Protein AF-A0A183Q541-F1 (afdb_monomer_lite)

Radius of gyration: 14.0 Å; chains: 1; bounding box: 25×31×37 Å

Structure (mmCIF, N/CA/C/O backbone):
data_AF-A0A183Q541-F1
#
_entry.id   AF-A0A183Q541-F1
#
loop_
_atom_site.group_PDB
_atom_site.id
_atom_site.type_symbol
_atom_site.label_atom_id
_atom_site.label_alt_id
_atom_site.label_comp_id
_atom_site.label_asym_id
_atom_site.label_entity_id
_atom_site.label_seq_id
_atom_site.pdbx_PDB_ins_code
_atom_site.Cartn_x
_atom_site.Cartn_y
_atom_site.Cartn_z
_atom_site.occupancy
_atom_site.B_iso_or_equiv
_atom_site.auth_seq_id
_atom_site.auth_comp_id
_atom_site.auth_asym_id
_atom_site.auth_atom_id
_atom_site.pdbx_PDB_model_num
ATOM 1 N N . MET A 1 1 ? 11.749 -6.537 -6.443 1.00 66.94 1 MET A N 1
ATOM 2 C CA . MET A 1 1 ? 11.184 -6.668 -5.081 1.00 66.94 1 MET A CA 1
ATOM 3 C C . MET A 1 1 ? 10.962 -5.261 -4.550 1.00 66.94 1 MET A C 1
ATOM 5 O O . MET A 1 1 ? 11.777 -4.405 -4.865 1.00 66.94 1 MET A O 1
ATOM 9 N N . LEU A 1 2 ? 9.864 -5.004 -3.839 1.00 83.00 2 LEU A N 1
ATOM 10 C CA . LEU A 1 2 ? 9.560 -3.680 -3.289 1.00 83.00 2 LEU A CA 1
ATOM 11 C C . LEU A 1 2 ? 10.495 -3.362 -2.109 1.00 83.00 2 LEU A C 1
ATOM 13 O O . LEU A 1 2 ? 10.607 -4.177 -1.194 1.00 83.00 2 LEU A O 1
ATOM 17 N N . ASP A 1 3 ? 11.151 -2.201 -2.132 1.00 89.50 3 ASP A N 1
ATOM 18 C CA . ASP A 1 3 ? 12.004 -1.717 -1.039 1.00 89.50 3 ASP A CA 1
ATOM 19 C C . ASP A 1 3 ? 11.147 -0.980 0.005 1.00 89.50 3 ASP A C 1
ATOM 21 O O . ASP A 1 3 ? 10.734 0.165 -0.190 1.00 89.50 3 ASP A O 1
ATOM 25 N N . LEU A 1 4 ? 10.823 -1.679 1.096 1.00 89.31 4 LEU A N 1
ATOM 26 C CA . LEU A 1 4 ? 9.955 -1.172 2.162 1.00 89.31 4 LEU A CA 1
ATOM 27 C C . LEU A 1 4 ? 10.593 -0.015 2.954 1.00 89.31 4 LEU A C 1
ATOM 29 O O . LEU A 1 4 ? 9.906 0.987 3.148 1.00 89.31 4 LEU A O 1
ATOM 33 N N . PRO A 1 5 ? 11.874 -0.075 3.370 1.00 91.62 5 PRO A N 1
ATOM 34 C CA . PRO A 1 5 ? 12.556 1.082 3.950 1.00 91.62 5 PRO A CA 1
ATOM 35 C C . PRO A 1 5 ? 12.515 2.335 3.071 1.00 91.62 5 PRO A C 1
ATOM 37 O O . PRO A 1 5 ? 12.230 3.428 3.567 1.00 91.62 5 PRO A O 1
ATOM 40 N N . ALA A 1 6 ? 12.751 2.196 1.764 1.00 92.19 6 ALA A N 1
ATOM 41 C CA . ALA A 1 6 ? 12.697 3.335 0.851 1.00 92.19 6 ALA A CA 1
ATOM 42 C C . ALA A 1 6 ? 11.265 3.876 0.683 1.00 92.19 6 ALA A C 1
ATOM 44 O O . ALA A 1 6 ? 11.060 5.092 0.593 1.00 92.19 6 ALA A O 1
ATOM 45 N N . MET A 1 7 ? 10.260 2.995 0.697 1.00 93.50 7 MET A N 1
ATOM 46 C CA . MET A 1 7 ? 8.851 3.390 0.675 1.00 93.50 7 MET A CA 1
ATOM 47 C C . MET A 1 7 ? 8.462 4.158 1.944 1.00 93.50 7 MET A C 1
ATOM 49 O O . MET A 1 7 ? 7.827 5.202 1.830 1.00 93.50 7 MET A O 1
ATOM 53 N N . ALA A 1 8 ? 8.899 3.706 3.125 1.00 93.19 8 ALA A N 1
ATOM 54 C CA . ALA A 1 8 ? 8.685 4.396 4.402 1.00 93.19 8 ALA A CA 1
ATOM 55 C C . ALA A 1 8 ? 9.230 5.830 4.372 1.00 93.19 8 ALA A C 1
ATOM 57 O O . ALA A 1 8 ? 8.526 6.788 4.688 1.00 93.19 8 ALA A O 1
ATOM 58 N N . ALA A 1 9 ? 10.474 5.993 3.912 1.00 93.44 9 ALA A N 1
ATOM 59 C CA . ALA A 1 9 ? 11.086 7.311 3.760 1.00 93.44 9 ALA A CA 1
ATOM 60 C C . ALA A 1 9 ? 10.318 8.199 2.765 1.00 93.44 9 ALA A C 1
ATOM 62 O O . ALA A 1 9 ? 10.251 9.417 2.930 1.00 93.44 9 ALA A O 1
ATOM 63 N N . SER A 1 10 ? 9.719 7.594 1.738 1.00 94.25 10 SER A N 1
ATOM 64 C CA . SER A 1 10 ? 8.938 8.316 0.732 1.00 94.25 10 SER A CA 1
ATOM 65 C C . SER A 1 10 ? 7.558 8.726 1.250 1.00 94.25 10 SER A C 1
ATOM 67 O O . SER A 1 10 ? 7.112 9.819 0.924 1.00 94.25 10 SER A O 1
ATOM 69 N N . GLN A 1 11 ? 6.914 7.916 2.103 1.00 94.75 11 GLN A N 1
ATOM 70 C CA . GLN A 1 11 ? 5.663 8.288 2.780 1.00 94.75 11 GLN A CA 1
ATOM 71 C C . GLN A 1 11 ? 5.836 9.555 3.626 1.00 94.75 11 GLN A C 1
ATOM 73 O O . GLN A 1 11 ? 4.980 10.431 3.593 1.00 94.75 11 GLN A O 1
ATOM 78 N N . ALA A 1 12 ? 6.963 9.692 4.331 1.00 91.69 12 ALA A N 1
ATOM 79 C CA . ALA A 1 12 ? 7.232 10.856 5.180 1.00 91.69 12 ALA A CA 1
ATOM 80 C C . ALA A 1 12 ? 7.351 12.185 4.407 1.00 91.69 12 ALA A C 1
ATOM 82 O O . ALA A 1 12 ? 7.231 13.251 5.004 1.00 91.69 12 ALA A O 1
ATOM 83 N N . ASN A 1 13 ? 7.602 12.127 3.095 1.00 92.56 13 ASN A N 1
ATOM 84 C CA . ASN A 1 13 ? 7.795 13.300 2.240 1.00 92.56 13 ASN A CA 1
ATOM 85 C C . ASN A 1 13 ? 6.684 13.468 1.189 1.00 92.56 13 ASN A C 1
ATOM 87 O O . ASN A 1 13 ? 6.759 14.379 0.364 1.00 92.56 13 ASN A O 1
ATOM 91 N N . ASP A 1 14 ? 5.679 12.590 1.180 1.00 95.69 14 ASP A N 1
ATOM 92 C CA . ASP A 1 14 ? 4.578 12.635 0.222 1.00 95.69 14 ASP A CA 1
ATOM 93 C C . ASP A 1 14 ? 3.356 13.339 0.844 1.00 95.69 14 ASP A C 1
ATOM 95 O O . ASP A 1 14 ? 2.847 12.868 1.865 1.00 95.69 14 ASP A O 1
ATOM 99 N N . PRO A 1 15 ? 2.847 14.430 0.237 1.00 94.56 15 PRO A N 1
ATOM 100 C CA . PRO A 1 15 ? 1.723 15.188 0.784 1.00 94.56 15 PRO A CA 1
ATOM 101 C C . PRO A 1 15 ? 0.457 14.357 1.008 1.00 94.56 15 PRO A C 1
ATOM 103 O O . PRO A 1 15 ? -0.276 14.589 1.963 1.00 94.56 15 PRO A O 1
ATOM 106 N N . PHE A 1 16 ? 0.174 13.375 0.150 1.00 93.38 16 PHE A N 1
ATOM 107 C CA . PHE A 1 16 ? -0.997 12.524 0.335 1.00 93.38 16 PHE A CA 1
ATOM 108 C C . PHE A 1 16 ? -0.837 11.650 1.582 1.00 93.38 16 PHE A C 1
ATOM 110 O O . PHE A 1 16 ? -1.771 11.521 2.370 1.00 93.38 16 PHE A O 1
ATOM 117 N N . CYS A 1 17 ? 0.357 11.097 1.800 1.00 95.06 17 CYS A N 1
ATOM 118 C CA . CYS A 1 17 ? 0.652 10.305 2.990 1.00 95.06 17 CYS A CA 1
ATOM 119 C C . CYS A 1 17 ? 0.639 11.142 4.276 1.00 95.06 17 CYS A C 1
ATOM 121 O O . CYS A 1 17 ? 0.154 10.651 5.293 1.00 95.06 17 CYS A O 1
ATOM 123 N N . THR A 1 18 ? 1.121 12.388 4.250 1.00 94.88 18 THR A N 1
ATOM 124 C CA . THR A 1 18 ? 1.125 13.259 5.440 1.00 94.88 18 THR A CA 1
ATOM 125 C C . THR A 1 18 ? -0.265 13.780 5.803 1.00 94.88 18 THR A C 1
ATOM 127 O O . THR A 1 18 ? -0.556 13.968 6.982 1.00 94.88 18 THR A O 1
ATOM 130 N N . GLU A 1 19 ? -1.140 13.976 4.814 1.00 95.94 19 GLU A N 1
ATOM 131 C CA . GLU A 1 19 ? -2.515 14.450 5.023 1.00 95.94 19 GLU A CA 1
ATOM 132 C C . GLU A 1 19 ? -3.504 13.304 5.305 1.00 95.94 19 GLU A C 1
ATOM 134 O O . GLU A 1 19 ? -4.545 13.524 5.924 1.00 95.94 19 GLU A O 1
ATOM 139 N N . ALA A 1 20 ? -3.195 12.065 4.903 1.00 94.88 20 ALA A N 1
ATOM 140 C CA . ALA A 1 20 ? -4.073 10.907 5.102 1.00 94.88 20 ALA A CA 1
ATOM 141 C C . ALA A 1 20 ? -4.535 10.702 6.564 1.00 94.88 20 ALA A C 1
ATOM 143 O O . ALA A 1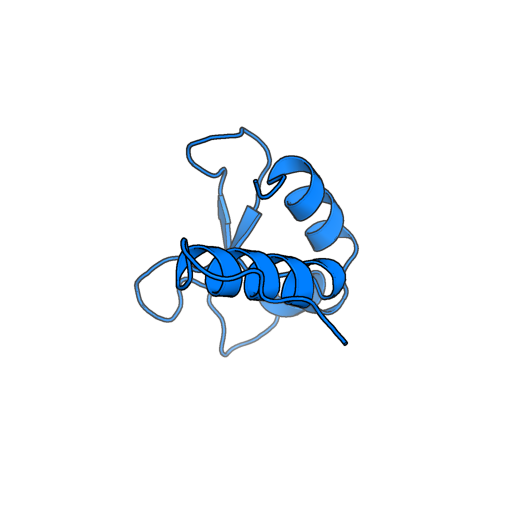 20 ? -5.730 10.456 6.758 1.00 94.88 20 ALA A O 1
ATOM 144 N N . PRO A 1 21 ? -3.683 10.869 7.599 1.00 95.19 21 PRO A N 1
ATOM 145 C CA . PRO A 1 21 ? -4.110 10.787 8.997 1.00 95.19 21 PRO A CA 1
ATOM 146 C C . PRO A 1 21 ? -5.138 11.848 9.418 1.00 95.19 21 PRO A C 1
ATOM 148 O O . PRO A 1 21 ? -5.811 11.658 10.426 1.00 95.19 21 PRO A O 1
ATOM 151 N N . GLN A 1 22 ? -5.268 12.951 8.672 1.00 95.44 22 GLN A N 1
ATOM 152 C CA . GLN A 1 22 ? -6.255 14.009 8.933 1.00 95.44 22 GLN A CA 1
ATOM 153 C C . GLN A 1 22 ? -7.626 13.707 8.303 1.00 95.44 22 GLN A C 1
ATOM 155 O O . GLN A 1 22 ? -8.607 14.401 8.573 1.00 95.44 22 GLN A O 1
ATOM 160 N N . SER A 1 23 ? -7.717 12.682 7.451 1.00 93.31 23 SER A N 1
ATOM 161 C CA . SER A 1 23 ? -8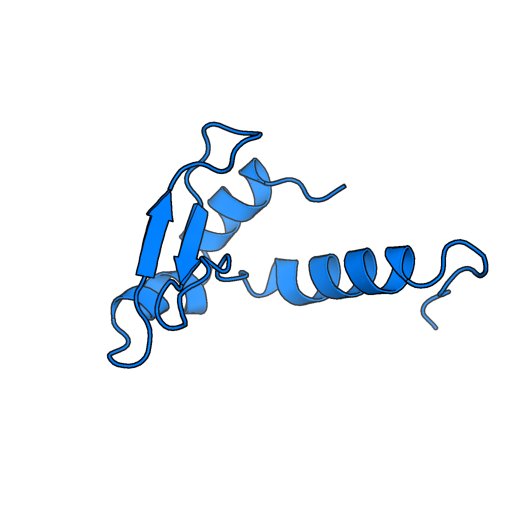.964 12.293 6.796 1.00 93.31 23 SER A CA 1
ATOM 162 C C . SER A 1 23 ? -9.924 11.618 7.774 1.00 93.31 23 SER A C 1
ATOM 164 O O . SER A 1 23 ? -9.562 10.676 8.471 1.00 93.31 23 SER A O 1
ATOM 166 N N . THR A 1 24 ? -11.196 12.018 7.753 1.00 93.25 24 THR A N 1
ATOM 167 C CA . THR A 1 24 ? -12.267 11.347 8.513 1.00 93.25 24 THR A CA 1
ATOM 168 C C . THR A 1 24 ? -12.715 10.025 7.889 1.00 93.25 24 THR A C 1
ATOM 170 O O . THR A 1 24 ? -13.438 9.260 8.522 1.00 93.25 24 THR A O 1
ATOM 173 N N . SER A 1 25 ? -12.319 9.762 6.639 1.00 93.06 25 SER A N 1
ATOM 174 C CA . SER A 1 25 ? -12.693 8.550 5.897 1.00 93.06 25 SER A CA 1
ATOM 175 C C . SER A 1 25 ? -11.653 7.433 5.998 1.00 93.06 25 SER A C 1
ATOM 177 O O . SER A 1 25 ? -11.941 6.310 5.593 1.00 93.06 25 SER A O 1
ATOM 179 N N . LEU A 1 26 ? -10.455 7.726 6.511 1.00 95.06 26 LEU A N 1
ATOM 180 C CA . LEU A 1 26 ? -9.363 6.763 6.659 1.00 95.06 26 LEU A CA 1
ATOM 181 C C . LEU A 1 26 ? -9.108 6.476 8.137 1.00 95.06 26 LEU A C 1
ATOM 183 O O . LEU A 1 26 ? -9.297 7.339 8.991 1.00 95.06 26 LEU A O 1
ATOM 187 N N . GLN A 1 27 ? -8.633 5.269 8.436 1.00 96.25 27 GLN A N 1
ATOM 188 C CA . GLN A 1 27 ? -8.112 4.936 9.761 1.00 96.25 27 GLN A CA 1
ATOM 189 C C . GLN A 1 27 ? -6.628 4.643 9.613 1.00 96.25 27 GLN A C 1
ATOM 191 O O . GLN A 1 27 ? -6.236 3.535 9.258 1.00 96.25 27 GLN A O 1
ATOM 196 N N . CYS A 1 28 ? -5.803 5.665 9.827 1.00 95.88 28 CYS A N 1
ATOM 197 C CA . CYS A 1 28 ? -4.370 5.557 9.597 1.00 95.88 28 CYS A CA 1
ATOM 198 C C . CYS A 1 28 ? -3.644 5.036 10.843 1.00 95.88 28 CYS A C 1
ATOM 200 O O . CYS A 1 28 ? -3.817 5.574 11.936 1.00 95.88 28 CYS A O 1
ATOM 202 N N . GLN A 1 29 ? -2.802 4.018 10.674 1.00 95.19 29 GLN A N 1
ATOM 203 C CA . GLN A 1 29 ? -1.945 3.479 11.723 1.00 95.19 29 GLN A CA 1
ATOM 204 C C . GLN A 1 29 ? -0.532 3.241 11.197 1.00 95.19 29 GLN A C 1
ATOM 206 O O . GLN A 1 29 ? -0.326 2.658 10.135 1.00 95.19 29 GLN A O 1
ATOM 211 N N . GLU A 1 30 ? 0.448 3.646 11.991 1.00 94.75 30 GLU A N 1
ATOM 212 C CA . GLU A 1 30 ? 1.854 3.349 11.767 1.00 94.75 30 GLU A CA 1
ATOM 213 C C . GLU A 1 30 ? 2.236 1.993 12.374 1.00 94.75 30 GLU A C 1
ATOM 215 O O . GLU A 1 30 ? 1.954 1.717 13.543 1.00 94.75 30 GLU A O 1
ATOM 220 N N . ALA A 1 31 ? 2.877 1.129 11.585 1.00 93.19 31 ALA A N 1
ATOM 221 C CA . ALA A 1 31 ? 3.391 -0.15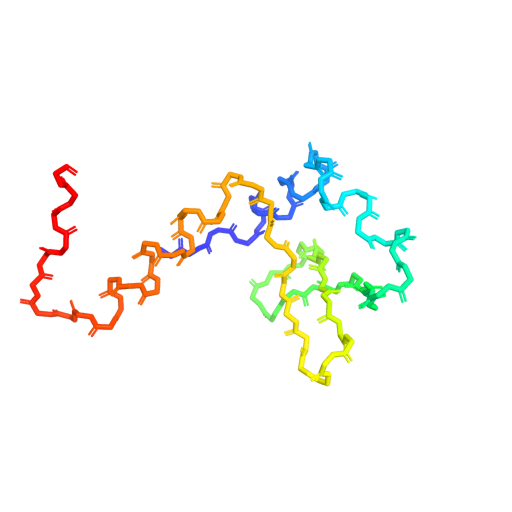6 12.058 1.00 93.19 31 ALA A CA 1
ATOM 222 C C . ALA A 1 31 ? 4.612 -0.619 11.240 1.00 93.19 31 ALA A C 1
ATOM 224 O O . ALA A 1 31 ? 4.719 -0.306 10.052 1.00 93.19 31 ALA A O 1
ATOM 225 N N . PRO A 1 32 ? 5.544 -1.390 11.822 1.00 92.94 32 PRO A N 1
ATOM 226 C CA . PRO A 1 32 ? 6.597 -2.034 11.045 1.00 92.94 32 PRO A CA 1
ATOM 227 C C . PRO A 1 32 ? 6.020 -3.210 10.228 1.00 92.94 32 PRO A C 1
ATOM 229 O O . PRO A 1 32 ? 5.205 -3.978 10.749 1.00 92.94 32 PRO A O 1
ATOM 232 N N . PRO A 1 33 ? 6.414 -3.397 8.955 1.00 86.75 33 PRO A N 1
ATOM 233 C CA . PRO A 1 33 ? 6.092 -4.604 8.202 1.00 86.75 33 PRO A CA 1
ATOM 234 C C . PRO A 1 33 ? 6.894 -5.804 8.731 1.00 86.75 33 PRO A C 1
ATOM 236 O O . PRO A 1 33 ? 7.958 -5.657 9.325 1.00 86.75 33 PRO A O 1
ATOM 239 N N . ALA A 1 34 ? 6.436 -7.023 8.443 1.00 83.88 34 ALA A N 1
ATOM 240 C CA . ALA A 1 34 ? 7.072 -8.250 8.941 1.00 83.88 34 ALA A CA 1
ATOM 241 C C . ALA A 1 34 ? 8.551 -8.423 8.529 1.00 83.88 34 ALA A C 1
ATOM 243 O O . ALA A 1 34 ? 9.283 -9.185 9.156 1.00 83.88 34 ALA A O 1
ATOM 244 N N . THR A 1 35 ? 8.993 -7.740 7.471 1.00 84.00 35 THR A N 1
ATOM 245 C CA . THR A 1 35 ? 10.329 -7.900 6.882 1.00 84.00 35 THR A CA 1
ATOM 246 C C . THR A 1 35 ? 11.279 -6.731 7.148 1.00 84.00 35 THR A C 1
ATOM 248 O O . THR A 1 35 ? 12.428 -6.796 6.718 1.00 84.00 35 THR A O 1
ATOM 251 N N . SER A 1 36 ? 10.844 -5.652 7.811 1.00 87.12 36 SER A N 1
ATOM 252 C CA . SER A 1 36 ? 11.716 -4.515 8.145 1.00 87.12 36 SER A CA 1
ATOM 253 C C . SER A 1 36 ? 11.251 -3.769 9.392 1.00 87.12 36 SER A C 1
ATOM 255 O O . SER A 1 36 ? 10.062 -3.703 9.670 1.00 87.12 36 SER A O 1
ATOM 257 N N . SER A 1 37 ? 12.175 -3.129 10.108 1.00 88.25 37 SER A N 1
ATOM 258 C CA . SER A 1 37 ? 11.849 -2.272 11.258 1.00 88.25 37 SER A CA 1
ATOM 259 C C . SER A 1 37 ? 11.351 -0.875 10.875 1.00 88.25 37 SER A C 1
ATOM 261 O O . SER A 1 37 ? 10.869 -0.151 11.741 1.00 88.25 37 SER A O 1
ATOM 263 N N . SER A 1 38 ? 11.468 -0.480 9.602 1.00 89.94 38 SER A N 1
ATOM 264 C CA . SER A 1 38 ? 10.965 0.802 9.107 1.00 89.94 38 SER A CA 1
ATOM 265 C C . SER A 1 38 ? 9.445 0.868 9.211 1.00 89.94 38 SER A C 1
ATOM 267 O O . SER A 1 38 ? 8.747 0.001 8.692 1.00 89.94 38 SER A O 1
ATOM 269 N N . THR A 1 39 ? 8.942 1.909 9.861 1.00 93.75 39 THR A N 1
ATOM 270 C CA . THR A 1 39 ? 7.511 2.133 10.044 1.00 93.75 39 THR A CA 1
ATOM 271 C C . THR A 1 39 ? 6.843 2.516 8.728 1.00 93.75 39 THR A C 1
ATOM 273 O O . THR A 1 39 ? 7.310 3.414 8.034 1.00 93.75 39 THR A O 1
ATOM 276 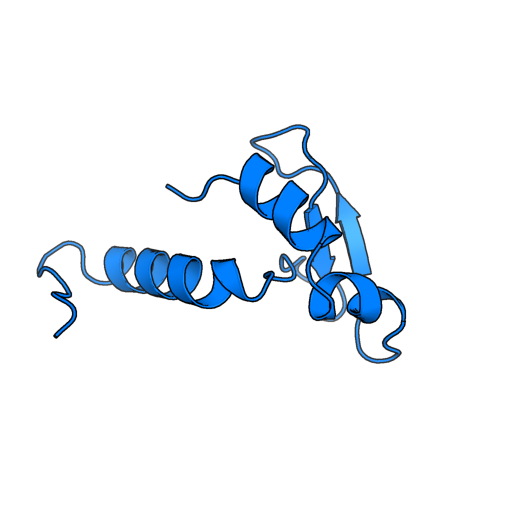N N . ILE A 1 40 ? 5.741 1.844 8.404 1.00 95.06 40 ILE A N 1
ATOM 277 C CA . ILE A 1 40 ? 4.886 2.142 7.255 1.00 95.06 40 ILE A CA 1
ATOM 278 C C . ILE A 1 40 ? 3.536 2.643 7.759 1.00 95.06 40 ILE A C 1
ATOM 280 O O . ILE A 1 40 ? 3.008 2.128 8.748 1.00 95.06 40 ILE A O 1
ATOM 284 N N . LEU A 1 41 ? 2.967 3.622 7.057 1.00 96.44 41 LEU A N 1
ATOM 285 C CA . LEU A 1 41 ? 1.597 4.080 7.276 1.00 96.44 41 LEU A CA 1
ATOM 286 C C . LEU A 1 41 ? 0.601 3.148 6.571 1.00 96.44 41 LEU A C 1
ATOM 288 O O . LEU A 1 41 ? 0.711 2.916 5.362 1.00 96.44 41 LEU A O 1
ATOM 292 N N . TYR A 1 42 ? -0.380 2.641 7.313 1.00 95.75 42 TYR A N 1
ATOM 293 C CA . TYR A 1 42 ? -1.451 1.770 6.828 1.00 95.75 42 TYR A CA 1
ATOM 294 C C . TYR A 1 42 ? -2.819 2.417 7.015 1.00 95.75 42 TYR A C 1
ATOM 296 O O . TYR A 1 42 ? -3.051 3.058 8.031 1.00 95.75 42 TYR A O 1
ATOM 304 N N . ASP A 1 43 ? -3.742 2.164 6.092 1.00 96.31 43 ASP A N 1
ATOM 305 C CA . ASP A 1 43 ? -5.177 2.326 6.302 1.00 96.31 43 ASP A CA 1
ATOM 306 C C . ASP A 1 43 ? -5.783 1.007 6.805 1.00 96.31 43 ASP A C 1
ATOM 308 O O . ASP A 1 43 ? -5.624 -0.048 6.184 1.00 96.31 43 ASP A O 1
ATOM 312 N N . THR A 1 44 ? -6.483 1.060 7.933 1.00 95.50 44 THR A N 1
ATOM 313 C CA . THR A 1 44 ? -7.151 -0.077 8.582 1.00 95.50 44 THR A CA 1
ATOM 314 C C . THR A 1 44 ? -8.675 0.021 8.528 1.00 95.50 44 THR A C 1
ATOM 316 O O . THR A 1 44 ? -9.362 -0.891 8.993 1.00 95.50 44 THR A O 1
ATOM 319 N N . SER A 1 45 ? -9.222 1.060 7.882 1.00 94.75 45 SER A N 1
ATOM 320 C CA . SER A 1 45 ? -10.663 1.373 7.850 1.00 94.75 45 SER 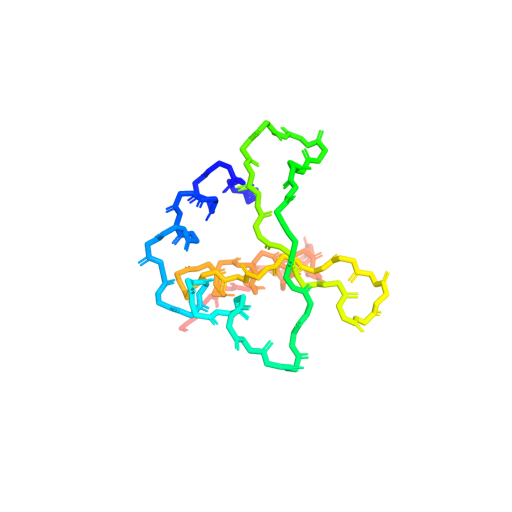A CA 1
ATOM 321 C C . SER A 1 45 ? -11.548 0.245 7.309 1.00 94.75 45 SER A C 1
ATOM 323 O O . SER A 1 45 ? -12.743 0.180 7.586 1.00 94.75 45 SER A O 1
ATOM 325 N N . THR A 1 46 ? -10.962 -0.670 6.540 1.00 91.75 46 THR A N 1
ATOM 326 C CA . THR A 1 46 ? -11.652 -1.748 5.820 1.00 91.75 46 THR A CA 1
ATOM 327 C C . THR A 1 46 ? -11.301 -3.145 6.354 1.00 91.75 46 THR A C 1
ATOM 329 O O . THR A 1 46 ? -11.480 -4.145 5.657 1.00 91.75 46 THR A O 1
ATOM 332 N N . GLY A 1 47 ? -10.785 -3.230 7.585 1.00 89.06 47 GLY A N 1
ATOM 333 C CA . GLY A 1 47 ? -10.554 -4.473 8.334 1.00 89.06 47 GLY A CA 1
ATOM 334 C C . GLY A 1 47 ? -9.220 -5.172 8.059 1.00 89.06 47 GLY A C 1
ATOM 335 O O . GLY A 1 47 ? -8.638 -5.748 8.974 1.00 89.06 47 GLY A O 1
ATOM 336 N N . LEU A 1 48 ? -8.697 -5.094 6.832 1.00 91.00 48 LEU A N 1
ATOM 337 C CA . LEU A 1 48 ? -7.334 -5.533 6.512 1.00 91.00 48 LEU A CA 1
ATOM 338 C C . LEU A 1 48 ? -6.419 -4.310 6.378 1.00 91.00 48 LEU A C 1
ATOM 340 O O . LEU A 1 48 ? -6.751 -3.442 5.571 1.00 91.00 48 LEU A O 1
ATOM 344 N N . PRO A 1 49 ? -5.280 -4.241 7.097 1.00 92.94 49 PRO A N 1
ATOM 345 C CA . PRO A 1 49 ? -4.319 -3.154 6.935 1.00 92.94 49 PRO A CA 1
ATOM 346 C C . PRO A 1 49 ? -3.794 -3.076 5.496 1.00 92.94 49 PRO A C 1
ATOM 348 O O . PRO A 1 49 ? -3.265 -4.058 4.967 1.00 92.94 49 PRO A O 1
ATOM 351 N N . ARG A 1 50 ? -3.920 -1.909 4.859 1.00 92.38 50 ARG A N 1
ATOM 352 C CA . ARG A 1 50 ? -3.420 -1.635 3.501 1.00 92.38 50 ARG A CA 1
ATOM 353 C C . ARG A 1 50 ? -2.384 -0.518 3.568 1.00 92.38 50 ARG A C 1
ATOM 355 O O . ARG A 1 50 ? -2.714 0.543 4.087 1.00 92.38 50 ARG A O 1
ATOM 362 N N . PRO A 1 51 ? -1.151 -0.708 3.075 1.00 93.06 51 PRO A N 1
ATOM 363 C CA . PRO A 1 51 ? -0.163 0.363 3.097 1.00 93.06 51 PRO A CA 1
ATOM 364 C C . PRO A 1 51 ? -0.640 1.531 2.228 1.00 93.06 51 PRO A C 1
ATOM 366 O O . PRO A 1 51 ? -1.072 1.331 1.091 1.00 93.06 51 PRO A O 1
ATOM 369 N N . ILE A 1 52 ? -0.557 2.749 2.761 1.00 94.81 52 ILE A N 1
ATOM 370 C CA . ILE A 1 52 ? -0.874 3.970 2.016 1.00 94.81 52 ILE A CA 1
ATOM 371 C C . ILE A 1 52 ? 0.294 4.251 1.078 1.00 94.81 52 ILE A C 1
ATOM 373 O O . ILE A 1 52 ? 1.399 4.536 1.524 1.00 94.81 52 ILE A O 1
ATOM 377 N N . LEU A 1 53 ? 0.090 4.140 -0.229 1.00 94.50 53 LEU A N 1
ATOM 378 C CA . LEU A 1 53 ? 1.200 4.274 -1.166 1.00 94.50 53 LEU A CA 1
ATOM 379 C C . LEU A 1 53 ? 1.540 5.752 -1.408 1.00 94.50 53 LEU A C 1
ATOM 381 O O . LEU A 1 53 ? 0.642 6.513 -1.770 1.00 94.50 53 LEU A O 1
ATOM 385 N N . PRO A 1 54 ? 2.818 6.157 -1.278 1.00 95.12 54 PRO A N 1
ATOM 386 C CA . PRO A 1 54 ? 3.254 7.454 -1.770 1.00 95.12 54 PRO A CA 1
ATOM 387 C C . PRO A 1 54 ? 3.190 7.471 -3.299 1.00 95.12 54 PRO A C 1
ATOM 389 O O . PRO A 1 54 ? 3.356 6.441 -3.963 1.00 95.12 54 PRO A O 1
ATOM 392 N N . SER A 1 55 ? 3.006 8.655 -3.874 1.00 92.81 55 SER A N 1
ATOM 393 C CA . SER A 1 55 ? 2.736 8.854 -5.303 1.00 92.81 55 SER A CA 1
ATOM 394 C C . SER A 1 55 ? 3.796 8.207 -6.198 1.00 92.81 55 SER A C 1
ATOM 396 O O . SER A 1 55 ? 3.472 7.570 -7.202 1.00 92.81 55 SER A O 1
ATOM 398 N N . ALA A 1 56 ? 5.069 8.294 -5.798 1.00 89.81 56 ALA A N 1
ATOM 399 C CA . ALA A 1 56 ? 6.197 7.698 -6.518 1.00 89.81 56 ALA A CA 1
ATOM 400 C C . ALA A 1 56 ? 6.148 6.156 -6.584 1.00 89.81 56 ALA A C 1
ATOM 402 O O . ALA A 1 56 ? 6.732 5.555 -7.485 1.00 89.81 56 ALA A O 1
ATOM 403 N N . TYR A 1 57 ? 5.440 5.509 -5.656 1.00 92.88 57 TYR A N 1
ATOM 404 C CA . TYR A 1 57 ? 5.370 4.052 -5.535 1.00 92.88 57 TYR A CA 1
ATOM 405 C C . TYR A 1 57 ? 4.107 3.459 -6.152 1.00 92.88 57 TYR A C 1
ATOM 407 O O . TYR A 1 57 ? 4.102 2.268 -6.457 1.00 92.88 57 TYR A O 1
ATOM 415 N N . CYS A 1 58 ? 3.066 4.258 -6.410 1.00 89.88 58 CYS A N 1
ATOM 416 C CA . CYS A 1 58 ? 1.830 3.782 -7.035 1.00 89.88 58 CYS A CA 1
ATOM 417 C C . CYS A 1 58 ? 2.096 3.037 -8.353 1.00 89.88 58 CYS A C 1
ATOM 419 O O . CYS A 1 58 ? 1.605 1.924 -8.547 1.00 89.88 58 CYS A O 1
ATOM 421 N N . ARG A 1 59 ? 2.934 3.607 -9.233 1.00 89.12 59 ARG A N 1
ATOM 422 C CA . ARG A 1 59 ? 3.309 2.959 -10.499 1.00 89.12 59 ARG A CA 1
ATOM 423 C C . ARG A 1 59 ? 4.168 1.715 -10.275 1.00 89.12 59 ARG A C 1
ATOM 425 O O . ARG A 1 59 ? 3.885 0.679 -10.857 1.00 89.12 59 ARG A O 1
ATOM 432 N N . LEU A 1 60 ? 5.169 1.793 -9.399 1.00 89.31 60 LEU A N 1
ATOM 433 C CA . LEU A 1 60 ? 6.064 0.671 -9.106 1.00 89.31 60 LEU A CA 1
ATOM 434 C C . LEU A 1 60 ? 5.308 -0.549 -8.558 1.00 89.31 60 LEU A C 1
ATOM 436 O O . LEU A 1 60 ? 5.561 -1.681 -8.973 1.00 89.31 60 LEU A O 1
ATOM 440 N N . VAL A 1 61 ? 4.382 -0.327 -7.623 1.00 88.31 61 VAL A N 1
ATOM 441 C CA . VAL A 1 61 ? 3.556 -1.388 -7.035 1.00 88.31 61 VAL A CA 1
ATOM 442 C C . VAL A 1 61 ? 2.623 -1.978 -8.087 1.00 88.31 61 VAL A C 1
ATOM 444 O O . VAL A 1 61 ? 2.540 -3.201 -8.187 1.00 88.31 61 VAL A O 1
ATOM 447 N N . PHE A 1 62 ? 1.985 -1.137 -8.908 1.00 87.75 62 PHE A N 1
ATOM 448 C CA . PHE A 1 62 ? 1.164 -1.601 -10.026 1.00 87.75 62 PHE A CA 1
ATOM 449 C C . PHE A 1 62 ? 1.969 -2.485 -10.987 1.00 87.75 62 PHE A C 1
ATOM 451 O O . PHE A 1 62 ? 1.577 -3.622 -11.230 1.00 87.75 62 PHE A O 1
ATOM 458 N N . ASP A 1 63 ? 3.123 -2.009 -11.459 1.00 86.94 63 ASP A N 1
ATOM 459 C CA . ASP A 1 63 ? 3.998 -2.731 -12.391 1.00 86.94 63 ASP A CA 1
ATOM 460 C C . ASP A 1 63 ? 4.456 -4.072 -11.806 1.00 86.94 63 ASP A C 1
ATOM 462 O O . ASP A 1 63 ? 4.455 -5.095 -12.490 1.00 86.94 63 ASP A O 1
ATOM 466 N N . THR A 1 64 ? 4.800 -4.082 -10.515 1.00 85.31 64 THR A N 1
ATOM 467 C CA . THR A 1 64 ? 5.233 -5.292 -9.808 1.00 85.31 64 THR A CA 1
ATOM 468 C C . THR A 1 64 ? 4.102 -6.315 -9.730 1.00 85.31 64 THR A C 1
ATOM 470 O O . THR A 1 64 ? 4.292 -7.466 -10.115 1.00 85.31 64 THR A O 1
ATOM 473 N N . LEU A 1 65 ? 2.916 -5.915 -9.262 1.00 84.25 65 LEU A N 1
ATOM 474 C CA . LEU A 1 65 ? 1.764 -6.815 -9.129 1.00 84.25 65 LEU A CA 1
ATOM 475 C C . LEU A 1 65 ? 1.258 -7.304 -10.490 1.00 84.25 65 LEU A C 1
ATOM 477 O O . LEU A 1 65 ? 0.905 -8.478 -10.645 1.00 84.25 65 LEU A O 1
ATOM 481 N N . HIS A 1 66 ? 1.264 -6.421 -11.488 1.00 83.19 66 HIS A N 1
ATOM 482 C CA . HIS A 1 66 ? 0.907 -6.766 -12.855 1.00 83.19 66 HIS A CA 1
ATOM 483 C C . HIS A 1 66 ? 1.884 -7.797 -13.437 1.00 83.19 66 HIS A C 1
ATOM 485 O O . HIS A 1 66 ? 1.453 -8.819 -13.970 1.00 83.19 66 HIS A O 1
ATOM 491 N N . GLY A 1 67 ? 3.192 -7.598 -13.251 1.00 75.00 67 GLY A N 1
ATOM 492 C CA . GLY A 1 67 ? 4.221 -8.544 -13.687 1.00 75.00 67 GLY A CA 1
ATOM 493 C C . GLY A 1 67 ? 4.122 -9.918 -13.015 1.00 75.00 67 GLY A C 1
ATOM 494 O O . GLY A 1 67 ? 4.319 -10.936 -13.673 1.00 75.00 67 GLY A O 1
ATOM 495 N N . LEU A 1 68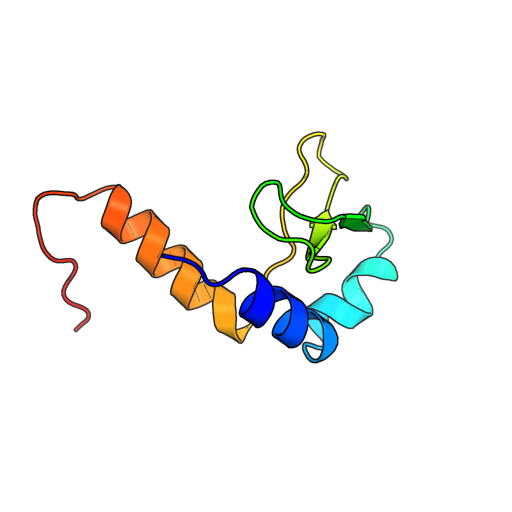 ? 3.747 -9.980 -11.731 1.00 75.31 68 LEU A N 1
ATOM 496 C CA . LEU A 1 68 ? 3.532 -11.251 -11.021 1.00 75.31 68 LEU A CA 1
ATOM 497 C C . LEU A 1 68 ? 2.343 -12.053 -11.568 1.00 75.31 68 LEU A C 1
ATOM 499 O O . LEU A 1 68 ? 2.347 -13.280 -11.503 1.00 75.31 68 LEU A O 1
ATOM 503 N N . SER A 1 69 ? 1.340 -11.369 -12.120 1.00 71.81 69 SER A N 1
ATOM 504 C CA . SER A 1 69 ? 0.145 -12.002 -12.694 1.00 71.81 69 SER A CA 1
ATOM 505 C C . SER A 1 69 ? 0.403 -12.598 -14.085 1.00 71.81 69 SER A C 1
ATOM 507 O O . SER A 1 69 ? -0.381 -13.416 -14.565 1.00 71.81 69 SER A O 1
ATOM 509 N N . HIS A 1 70 ? 1.528 -12.245 -14.715 1.00 68.25 70 HIS A N 1
ATOM 510 C CA . HIS A 1 70 ? 1.964 -12.776 -16.003 1.00 68.25 70 HIS A CA 1
ATOM 511 C C . HIS A 1 70 ? 3.405 -13.302 -15.925 1.00 68.25 70 HIS A C 1
ATOM 513 O O . HIS A 1 70 ? 4.310 -12.714 -16.516 1.00 68.25 70 HIS A O 1
ATOM 519 N N . PRO A 1 71 ? 3.647 -14.461 -15.280 1.00 60.09 71 PRO A N 1
ATOM 520 C CA . PRO A 1 71 ? 4.993 -15.031 -15.188 1.00 60.09 71 PRO A CA 1
ATOM 521 C C . PRO A 1 71 ? 5.590 -15.451 -16.549 1.00 60.09 71 PRO A C 1
ATOM 523 O O . PRO A 1 71 ? 6.753 -15.838 -16.603 1.00 60.09 71 PRO A O 1
ATOM 526 N N . GLY A 1 72 ? 4.815 -15.395 -17.644 1.00 54.75 72 GLY A N 1
ATOM 527 C CA . GLY A 1 72 ? 5.180 -15.960 -18.947 1.00 54.75 72 GLY A CA 1
ATOM 528 C C . GLY A 1 72 ? 5.341 -14.999 -20.127 1.00 54.75 72 GLY A C 1
ATOM 529 O O . GLY A 1 72 ? 5.811 -15.447 -21.163 1.00 54.75 72 GLY A O 1
ATOM 530 N N . ILE A 1 73 ? 4.999 -13.713 -20.033 1.00 48.44 73 ILE A N 1
ATOM 531 C CA . ILE A 1 73 ? 5.218 -12.762 -21.137 1.00 48.44 73 ILE A CA 1
ATOM 532 C C . ILE A 1 73 ? 5.594 -11.420 -20.532 1.00 48.44 73 ILE A C 1
ATOM 534 O O . ILE A 1 73 ? 4.856 -10.857 -19.731 1.00 48.44 73 ILE A O 1
ATOM 538 N N . ALA A 1 74 ? 6.767 -10.923 -20.919 1.00 55.97 74 ALA A N 1
ATOM 539 C CA . ALA A 1 74 ? 7.217 -9.584 -20.600 1.00 55.97 74 ALA A CA 1
ATOM 540 C C . ALA A 1 74 ? 6.105 -8.575 -20.928 1.00 55.97 74 ALA A C 1
ATOM 542 O O . ALA A 1 74 ? 5.820 -8.325 -22.101 1.00 55.97 74 ALA A O 1
ATOM 543 N N . ALA A 1 75 ? 5.506 -7.968 -19.901 1.00 51.69 75 ALA A N 1
ATOM 544 C CA . ALA A 1 75 ? 4.769 -6.722 -20.047 1.00 51.69 75 ALA A CA 1
ATOM 545 C C . ALA A 1 75 ? 5.798 -5.629 -20.366 1.00 51.69 75 ALA A C 1
ATOM 547 O O . ALA A 1 75 ? 6.277 -4.892 -19.507 1.00 51.69 75 ALA A O 1
ATOM 548 N N . ARG A 1 76 ? 6.241 -5.619 -21.623 1.00 51.88 76 ARG A N 1
ATOM 549 C CA . ARG A 1 76 ? 7.093 -4.584 -22.185 1.00 51.88 76 ARG A CA 1
ATOM 550 C C . ARG A 1 76 ? 6.239 -3.327 -22.265 1.00 51.88 76 ARG A C 1
ATOM 552 O O . ARG A 1 76 ? 5.346 -3.251 -23.102 1.00 51.88 76 ARG A O 1
ATOM 559 N N . TYR A 1 77 ? 6.508 -2.372 -21.384 1.00 44.81 77 TYR A N 1
ATOM 560 C CA . TYR A 1 77 ? 6.009 -1.012 -21.530 1.00 44.81 77 TYR A CA 1
ATOM 561 C C . TYR A 1 77 ? 6.473 -0.460 -22.888 1.00 44.81 77 TYR A C 1
ATOM 563 O O . TYR A 1 77 ? 7.677 -0.358 -23.139 1.00 44.81 77 TYR A O 1
ATOM 571 N N . ILE A 1 78 ? 5.505 -0.202 -23.770 1.00 38.44 78 ILE A N 1
ATOM 572 C CA . ILE A 1 78 ? 5.600 0.789 -24.849 1.00 38.44 78 ILE A CA 1
ATOM 573 C C . ILE A 1 78 ? 5.195 2.155 -24.302 1.00 38.44 78 ILE A C 1
ATOM 575 O O . ILE A 1 78 ? 4.363 2.183 -23.365 1.00 38.44 78 ILE A O 1
#

Organism: NCBI:txid31246

Sequence (78 aa):
MLDLPAMAASQANDPFCTEAPQSTSLQCQEAPPATSSSTILYDTSTGLPRPILPSAYCRLVFDTLHGLSHPGIAARYI

Foldseek 3Di:
DDDPLVQLVLLVVAPCSVCQVVDPQWDWDWDDDPPDPRIFIWTCNPPDTDTDGGPVCPVVVVLVVVCVVCVDDPPDDD

Secondary structure (DSSP, 8-state):
---HHHHHHHHTT-HHHHHGGG-TT--EEEE--TT-SS-EEEE-TTSS-EE---HHHHHHHHHHHHHHH-TTS-----

pLDDT: mean 86.44, std 13.65, range [38.44, 96.44]